Protein AF-A0AAW0T7G6-F1 (afdb_monomer_lite)

pLDDT: mean 72.69, std 13.36, range [46.31, 93.62]

Structure (mmCIF, N/CA/C/O backbone):
data_AF-A0AAW0T7G6-F1
#
_entry.id   AF-A0AAW0T7G6-F1
#
loop_
_atom_site.group_PDB
_atom_site.id
_atom_site.type_symbol
_atom_site.label_atom_id
_atom_site.label_alt_id
_atom_site.label_comp_id
_atom_site.label_asym_id
_atom_site.label_entity_id
_atom_site.label_seq_id
_atom_site.pdbx_PDB_ins_code
_atom_site.Cartn_x
_atom_site.Cartn_y
_atom_site.Cartn_z
_atom_site.occupancy
_atom_site.B_iso_or_equiv
_atom_site.auth_seq_id
_atom_site.auth_comp_id
_atom_site.auth_asym_id
_atom_site.auth_atom_id
_atom_site.pdbx_PDB_model_num
ATOM 1 N N . MET A 1 1 ? 26.795 3.656 -19.138 1.00 46.31 1 MET A N 1
ATOM 2 C CA . MET A 1 1 ? 25.833 3.434 -18.033 1.00 46.31 1 MET A CA 1
ATOM 3 C C . MET A 1 1 ? 24.448 3.900 -18.477 1.00 46.31 1 MET A C 1
ATOM 5 O O . MET A 1 1 ? 24.121 5.069 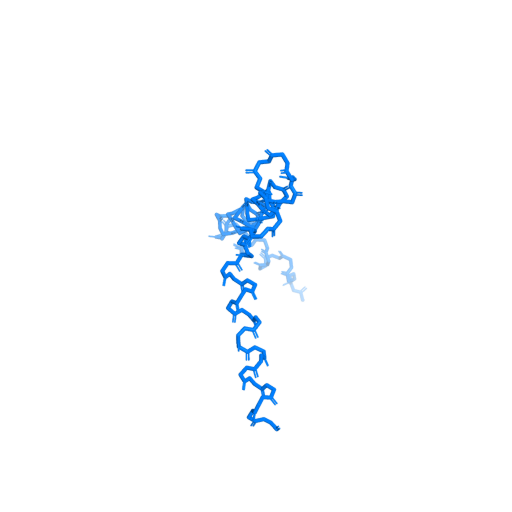-18.344 1.00 46.31 1 MET A O 1
ATOM 9 N N . GLY A 1 2 ? 23.672 3.014 -19.107 1.00 53.03 2 GLY A N 1
ATOM 10 C CA . GLY A 1 2 ? 22.350 3.328 -19.661 1.00 53.03 2 GLY A CA 1
ATOM 11 C C . GLY A 1 2 ? 21.217 2.975 -18.695 1.00 53.03 2 GLY A C 1
ATOM 12 O O . GLY A 1 2 ? 20.855 1.812 -18.566 1.00 53.03 2 GLY A O 1
ATOM 13 N N . THR A 1 3 ? 20.719 4.005 -18.009 1.00 57.62 3 THR A N 1
ATOM 14 C CA . THR A 1 3 ? 19.314 4.254 -17.626 1.00 57.62 3 THR A CA 1
ATOM 15 C C . THR A 1 3 ? 18.521 3.141 -16.913 1.00 57.62 3 THR A C 1
ATOM 17 O O . THR A 1 3 ? 17.643 2.491 -17.480 1.00 57.62 3 THR A O 1
ATOM 20 N N . GLY A 1 4 ? 18.665 3.052 -15.583 1.00 62.47 4 GLY A N 1
ATOM 21 C CA . GLY A 1 4 ? 17.695 2.351 -14.716 1.00 62.47 4 GLY A CA 1
ATOM 22 C C . GLY A 1 4 ? 16.237 2.822 -14.905 1.00 62.47 4 GLY A C 1
ATOM 23 O O . GLY A 1 4 ? 15.304 2.032 -14.773 1.00 62.47 4 GLY A O 1
ATOM 24 N N . MET A 1 5 ? 16.042 4.073 -15.342 1.00 62.78 5 MET A N 1
ATOM 25 C CA . MET A 1 5 ? 14.737 4.655 -15.678 1.00 62.78 5 MET A CA 1
ATOM 26 C C . MET A 1 5 ? 14.042 3.962 -16.866 1.00 62.78 5 MET A C 1
ATOM 28 O O . MET A 1 5 ? 12.817 3.862 -16.888 1.00 62.78 5 MET A O 1
ATOM 32 N N . GLY A 1 6 ? 14.805 3.432 -17.832 1.00 72.56 6 GLY A N 1
ATOM 33 C CA . GLY A 1 6 ? 14.256 2.717 -18.990 1.00 72.56 6 GLY A CA 1
ATOM 34 C C . GLY A 1 6 ? 13.638 1.371 -18.609 1.00 72.56 6 GLY A C 1
ATOM 35 O O . GLY A 1 6 ? 12.543 1.044 -19.064 1.00 72.56 6 GLY A O 1
ATOM 36 N N . ARG A 1 7 ? 14.288 0.626 -17.700 1.00 77.19 7 ARG A N 1
ATOM 37 C CA . ARG A 1 7 ? 13.718 -0.613 -17.143 1.00 77.19 7 ARG A CA 1
ATOM 38 C C . ARG A 1 7 ? 12.481 -0.327 -16.306 1.00 77.19 7 ARG A C 1
ATOM 40 O O . ARG A 1 7 ? 11.465 -0.970 -16.529 1.00 77.19 7 ARG A O 1
ATOM 47 N N . ALA A 1 8 ? 12.538 0.645 -15.395 1.00 79.00 8 ALA A N 1
ATOM 48 C CA . ALA A 1 8 ? 11.393 0.999 -14.555 1.00 79.00 8 ALA A CA 1
ATOM 49 C C . ALA A 1 8 ? 10.166 1.407 -15.392 1.00 79.00 8 ALA A C 1
ATOM 51 O O . ALA A 1 8 ? 9.059 0.942 -15.131 1.00 79.00 8 ALA A O 1
ATOM 52 N N . ARG A 1 9 ? 10.364 2.196 -16.456 1.00 83.31 9 ARG A N 1
ATOM 53 C CA . ARG A 1 9 ? 9.292 2.584 -17.383 1.00 83.31 9 ARG A CA 1
ATOM 54 C C . ARG A 1 9 ? 8.676 1.383 -18.102 1.00 83.31 9 ARG A C 1
ATOM 56 O O . ARG A 1 9 ? 7.458 1.317 -18.237 1.00 83.31 9 ARG A O 1
ATOM 63 N N . GLU A 1 10 ? 9.494 0.429 -18.535 1.00 87.81 10 GLU A N 1
ATOM 64 C CA . GLU A 1 10 ? 9.002 -0.789 -19.182 1.00 87.81 10 GLU A CA 1
ATOM 65 C C . GLU A 1 10 ? 8.271 -1.710 -18.189 1.00 87.81 10 GLU A C 1
ATOM 67 O O . GLU A 1 10 ? 7.234 -2.274 -18.531 1.00 87.81 10 GLU A O 1
ATOM 72 N N . PHE A 1 11 ? 8.734 -1.797 -16.937 1.00 86.00 11 PHE A N 1
ATOM 73 C CA . PHE A 1 11 ? 8.027 -2.507 -15.865 1.00 86.00 11 PHE A CA 1
ATOM 74 C C . PHE A 1 11 ? 6.663 -1.882 -15.553 1.00 86.00 11 PHE A C 1
ATOM 76 O O . PHE A 1 11 ? 5.676 -2.613 -15.485 1.00 86.00 11 PHE A O 1
ATOM 83 N N . LEU A 1 12 ? 6.585 -0.553 -15.420 1.00 85.56 12 LEU A N 1
ATOM 84 C CA . LEU A 1 12 ? 5.323 0.165 -15.201 1.00 85.56 12 LEU A CA 1
ATOM 85 C C . LEU A 1 12 ? 4.360 -0.014 -16.381 1.00 85.56 12 LEU A C 1
ATOM 87 O O . LEU A 1 12 ? 3.168 -0.213 -16.172 1.00 85.56 12 LEU A O 1
ATOM 91 N N . ARG A 1 13 ? 4.872 -0.006 -17.620 1.00 87.12 13 ARG A N 1
ATOM 92 C CA . ARG A 1 13 ? 4.055 -0.213 -18.824 1.00 87.12 13 ARG A CA 1
ATOM 93 C C . ARG A 1 13 ? 3.500 -1.635 -18.909 1.00 87.12 13 ARG A C 1
ATOM 95 O O . ARG A 1 13 ? 2.339 -1.810 -19.258 1.00 87.12 13 ARG A O 1
ATOM 102 N N . ARG A 1 14 ? 4.308 -2.644 -18.570 1.00 90.12 14 ARG A N 1
ATOM 103 C CA . ARG A 1 14 ? 3.895 -4.059 -18.588 1.00 90.12 14 ARG A CA 1
ATOM 104 C C . ARG A 1 14 ? 2.950 -4.425 -17.445 1.00 90.12 14 ARG A C 1
ATOM 106 O O . ARG A 1 14 ? 2.147 -5.332 -17.604 1.00 90.12 14 ARG A O 1
ATOM 113 N N . ASN A 1 15 ? 3.029 -3.713 -16.321 1.00 90.81 15 ASN A N 1
ATOM 114 C CA . ASN A 1 15 ? 2.259 -3.999 -15.109 1.00 90.81 15 ASN A CA 1
ATOM 115 C C . ASN A 1 15 ? 1.309 -2.852 -14.735 1.00 90.81 15 ASN A C 1
ATOM 117 O O . ASN A 1 15 ? 1.017 -2.649 -13.558 1.00 90.81 15 ASN A O 1
ATOM 121 N N . VAL A 1 16 ? 0.817 -2.099 -15.725 1.00 92.00 16 VAL A N 1
ATOM 122 C CA . VAL A 1 16 ? -0.003 -0.900 -15.484 1.00 92.00 16 VAL A CA 1
ATOM 123 C C . VAL A 1 16 ? -1.278 -1.231 -14.708 1.00 92.00 16 VAL A C 1
ATOM 125 O O . VAL A 1 16 ? -1.660 -0.498 -13.802 1.00 92.00 16 VAL A O 1
ATOM 128 N N . VAL A 1 17 ? -1.890 -2.383 -15.003 1.00 92.81 17 VAL A N 1
ATOM 129 C CA . VAL A 1 17 ? -3.088 -2.861 -14.304 1.00 92.81 17 VAL A CA 1
ATOM 130 C C . VAL A 1 17 ? -2.784 -3.075 -12.829 1.00 92.81 17 VAL A C 1
ATOM 132 O O . VAL A 1 17 ? -3.530 -2.598 -11.990 1.00 92.81 17 VAL A O 1
ATOM 135 N N . LEU A 1 18 ? -1.667 -3.719 -12.489 1.00 92.31 18 LEU A N 1
ATOM 136 C CA . LEU A 1 18 ? -1.293 -3.952 -11.094 1.00 92.31 18 LEU A CA 1
ATOM 137 C C . LEU A 1 18 ? -1.012 -2.631 -10.366 1.00 92.31 18 LEU A C 1
ATOM 139 O O . LEU A 1 18 ? -1.497 -2.425 -9.257 1.00 92.31 18 LEU A O 1
ATOM 143 N N . VAL A 1 19 ? -0.295 -1.712 -11.018 1.00 91.62 19 VAL A N 1
ATOM 144 C CA . VAL A 1 19 ? 0.026 -0.383 -10.470 1.00 91.62 19 VAL A CA 1
ATOM 145 C C . VAL A 1 19 ? -1.230 0.441 -10.182 1.00 91.62 19 VAL A C 1
ATOM 147 O O . VAL A 1 19 ? -1.230 1.210 -9.229 1.00 91.62 19 VAL A O 1
ATOM 150 N N . VAL A 1 20 ? -2.297 0.279 -10.968 1.00 92.50 20 VAL A N 1
ATOM 151 C CA . VAL A 1 20 ? -3.570 0.988 -10.761 1.00 92.50 20 VAL A CA 1
ATOM 152 C C . VAL A 1 20 ? -4.489 0.237 -9.794 1.00 92.50 20 VAL A C 1
ATOM 154 O O . VAL A 1 20 ? -5.083 0.845 -8.909 1.00 92.50 20 VAL A O 1
ATOM 157 N N . MET A 1 21 ? -4.592 -1.084 -9.918 1.00 93.62 21 MET A N 1
ATOM 158 C CA . MET A 1 21 ? -5.521 -1.896 -9.130 1.00 93.62 21 MET A CA 1
ATOM 159 C C . MET A 1 21 ? -5.109 -2.001 -7.663 1.00 93.62 21 MET A C 1
ATOM 161 O O . MET A 1 21 ? -5.977 -1.990 -6.795 1.00 93.62 21 MET A O 1
ATOM 165 N N . VAL A 1 22 ? -3.807 -2.068 -7.361 1.00 91.50 22 VAL A N 1
ATOM 166 C CA . VAL A 1 22 ? -3.332 -2.176 -5.973 1.00 91.50 22 VAL A CA 1
ATOM 167 C C . VAL A 1 22 ? -3.735 -0.946 -5.140 1.00 91.50 22 VAL A C 1
ATOM 169 O O . VAL A 1 22 ? -4.392 -1.136 -4.117 1.00 91.50 22 VAL A O 1
ATOM 172 N N . PRO A 1 23 ? -3.460 0.307 -5.558 1.00 90.69 23 PRO A N 1
ATOM 173 C CA . PRO A 1 23 ? -3.942 1.492 -4.846 1.00 90.69 23 PRO A CA 1
ATOM 174 C C . PRO A 1 23 ? -5.467 1.576 -4.751 1.00 90.69 23 PRO A C 1
ATOM 176 O O . PRO A 1 23 ? -5.980 2.028 -3.732 1.00 90.69 23 PRO A O 1
ATOM 179 N N . VAL A 1 24 ? -6.197 1.131 -5.781 1.00 92.31 24 VAL A N 1
ATOM 180 C CA . VAL A 1 24 ? -7.669 1.132 -5.773 1.00 92.31 24 VAL A CA 1
ATOM 181 C C . VAL A 1 24 ? -8.210 0.179 -4.712 1.00 92.31 24 VAL A C 1
ATOM 183 O O . VAL A 1 24 ? -9.044 0.584 -3.907 1.00 92.31 24 VAL A O 1
ATOM 186 N N . LEU A 1 25 ? -7.710 -1.058 -4.657 1.00 88.94 25 LEU A N 1
ATOM 187 C CA . LEU A 1 25 ? -8.109 -2.031 -3.637 1.00 88.94 25 LEU A CA 1
ATOM 188 C C . LEU A 1 25 ? -7.797 -1.513 -2.234 1.00 88.94 25 LEU A C 1
ATOM 190 O O . LEU A 1 25 ? -8.651 -1.557 -1.351 1.00 88.94 25 LEU A O 1
ATOM 194 N N . VAL A 1 26 ? -6.602 -0.950 -2.047 1.00 87.50 26 VAL A N 1
ATOM 195 C CA . VAL A 1 26 ? -6.206 -0.314 -0.788 1.00 87.50 26 VAL A CA 1
ATOM 196 C C . VAL A 1 26 ? -7.171 0.824 -0.428 1.00 87.50 26 VAL A C 1
ATOM 198 O O . VAL A 1 26 ? -7.662 0.877 0.697 1.00 87.50 26 VAL A O 1
ATOM 201 N N . GLY A 1 27 ? -7.518 1.689 -1.381 1.00 88.94 27 GLY A N 1
ATOM 202 C CA . GLY A 1 27 ? -8.468 2.783 -1.180 1.00 88.94 27 GLY A CA 1
ATOM 203 C C . GLY A 1 27 ? -9.867 2.308 -0.786 1.00 88.94 27 GLY A C 1
ATOM 204 O O . GLY A 1 27 ? -10.454 2.853 0.147 1.00 88.94 27 GLY A O 1
ATOM 205 N N . VAL A 1 28 ? -10.383 1.261 -1.435 1.00 88.94 28 VAL A N 1
ATOM 206 C CA . VAL A 1 28 ? -11.678 0.647 -1.094 1.00 88.94 28 VAL A CA 1
ATOM 207 C C . VAL A 1 28 ? -11.653 0.083 0.327 1.00 88.94 28 VAL A C 1
ATOM 209 O O . VAL A 1 28 ? -12.584 0.314 1.097 1.00 88.94 28 VAL A O 1
ATOM 212 N N . HIS A 1 29 ? -10.566 -0.585 0.708 1.00 82.62 29 HIS A N 1
ATOM 213 C CA . HIS A 1 29 ? -10.369 -1.107 2.057 1.00 82.62 29 HIS A CA 1
ATOM 214 C C . HIS A 1 29 ? -10.359 -0.001 3.124 1.00 82.62 29 HIS A C 1
ATOM 216 O O . HIS A 1 29 ? -11.067 -0.111 4.126 1.00 82.62 29 HIS A O 1
ATOM 222 N N . PHE A 1 30 ? -9.631 1.093 2.894 1.00 81.62 30 PHE A N 1
ATOM 223 C CA . PHE A 1 30 ? -9.624 2.242 3.807 1.00 81.62 30 PHE A CA 1
ATOM 224 C C . PHE A 1 30 ? -10.972 2.970 3.851 1.00 81.62 30 PHE A C 1
ATOM 226 O O . PHE A 1 30 ? -11.417 3.379 4.924 1.00 81.62 30 PHE A O 1
ATOM 233 N N . GLY A 1 31 ? -11.647 3.109 2.709 1.00 84.12 31 GLY A N 1
ATOM 234 C CA . GLY A 1 31 ? -12.994 3.672 2.640 1.00 84.12 31 GLY A CA 1
ATOM 235 C C . GLY A 1 31 ? -13.986 2.861 3.473 1.00 84.12 31 GLY A C 1
ATOM 236 O O . GLY A 1 31 ? -14.746 3.427 4.256 1.00 84.12 31 GLY A O 1
ATOM 237 N N . TRP A 1 32 ? -13.911 1.532 3.387 1.00 78.62 32 TRP A N 1
ATOM 238 C CA . TRP A 1 32 ? -14.738 0.631 4.186 1.00 78.62 32 TRP A CA 1
ATOM 239 C C . TRP A 1 32 ? -14.485 0.777 5.694 1.00 78.62 32 TRP A C 1
ATOM 241 O O . TRP A 1 32 ? -15.437 0.835 6.471 1.00 78.62 32 TRP A O 1
ATOM 251 N N . GLN A 1 33 ? -13.225 0.931 6.123 1.00 73.69 33 GLN A N 1
ATOM 252 C CA . GLN A 1 33 ? -12.903 1.231 7.529 1.00 73.69 33 GLN A CA 1
ATOM 253 C C . GLN A 1 33 ? -13.518 2.537 8.010 1.00 73.69 33 GLN A C 1
ATOM 255 O O . GLN A 1 33 ? -14.049 2.604 9.115 1.00 73.69 33 GLN A O 1
ATOM 260 N N . LYS A 1 34 ? -13.455 3.579 7.180 1.00 76.06 34 LYS A N 1
ATOM 261 C CA . LYS A 1 34 ? -14.006 4.891 7.524 1.00 76.06 34 LYS A CA 1
ATOM 262 C C . LYS A 1 34 ? -15.521 4.853 7.681 1.00 76.06 34 LYS A C 1
ATOM 264 O O . LYS A 1 34 ? -16.037 5.527 8.562 1.00 76.06 34 LYS A O 1
ATOM 269 N N . ILE A 1 35 ? -16.218 4.044 6.882 1.00 77.75 35 ILE A N 1
ATOM 270 C CA . ILE A 1 35 ? -17.668 3.844 7.010 1.00 77.75 35 ILE A CA 1
ATOM 271 C C . ILE A 1 35 ? -18.005 3.126 8.325 1.00 77.75 35 ILE A C 1
ATOM 273 O O . ILE A 1 35 ? -18.951 3.517 9.004 1.00 77.75 35 ILE A O 1
ATOM 277 N N . GLN A 1 36 ? -17.206 2.133 8.729 1.00 68.38 36 GLN A N 1
ATOM 278 C CA . GLN A 1 36 ? -17.399 1.421 10.000 1.00 68.38 36 GLN A CA 1
ATOM 279 C C . GLN A 1 36 ? -17.073 2.258 11.251 1.00 68.38 36 GLN A C 1
ATOM 281 O O . GLN A 1 36 ? -17.523 1.929 12.349 1.00 68.38 36 GLN A O 1
ATOM 286 N N . ASP A 1 37 ? -16.312 3.345 11.109 1.00 68.38 37 ASP A N 1
ATOM 287 C CA . ASP A 1 37 ? -16.030 4.274 12.209 1.00 68.38 37 ASP A CA 1
ATOM 288 C C . ASP A 1 37 ? -17.205 5.227 12.504 1.00 68.38 37 ASP A C 1
ATOM 290 O O . ASP A 1 37 ? -17.270 5.843 13.570 1.00 68.38 37 ASP A O 1
ATOM 294 N N . ILE A 1 38 ? -18.182 5.320 11.598 1.00 68.31 38 ILE A N 1
ATOM 295 C CA . ILE A 1 38 ? -19.373 6.142 11.801 1.00 68.31 38 ILE A CA 1
ATOM 296 C C . ILE A 1 38 ? -20.363 5.375 12.691 1.00 68.31 38 ILE A C 1
ATOM 298 O O . ILE A 1 38 ? -21.052 4.457 12.247 1.00 68.31 38 ILE A O 1
ATOM 302 N N . GLU A 1 39 ? -20.480 5.804 13.952 1.00 63.97 39 GLU A N 1
ATOM 303 C CA . GLU A 1 39 ? -21.382 5.210 14.961 1.00 63.97 39 GLU A CA 1
ATOM 304 C C . GLU A 1 39 ? -22.861 5.188 14.537 1.00 63.97 39 GLU A C 1
ATOM 306 O O . GLU A 1 39 ? -23.634 4.377 15.038 1.00 63.97 39 GLU A O 1
ATOM 311 N N . MET A 1 40 ? -23.248 6.053 13.592 1.00 62.44 40 MET A N 1
ATOM 312 C CA . MET A 1 40 ? -24.589 6.094 12.999 1.00 62.44 40 MET A CA 1
ATOM 313 C C . MET A 1 40 ? -24.928 4.840 12.179 1.00 62.44 40 MET A C 1
ATOM 315 O O . MET A 1 40 ? -26.098 4.482 12.083 1.00 62.44 40 MET A O 1
ATOM 319 N N . PHE A 1 41 ? -23.926 4.190 11.576 1.00 59.41 41 PHE A N 1
ATOM 320 C CA . PHE A 1 41 ? -24.121 3.033 10.697 1.00 59.41 41 PHE A CA 1
ATOM 321 C C . PHE A 1 41 ? -23.735 1.708 11.361 1.00 59.41 41 PHE A C 1
ATOM 323 O O . PHE A 1 41 ? -24.284 0.674 10.986 1.00 59.41 41 PHE A O 1
ATOM 330 N N . VAL A 1 42 ? -22.828 1.722 12.348 1.00 58.38 42 VAL A N 1
ATOM 331 C CA . VAL A 1 42 ? -22.411 0.517 13.083 1.00 58.38 42 VA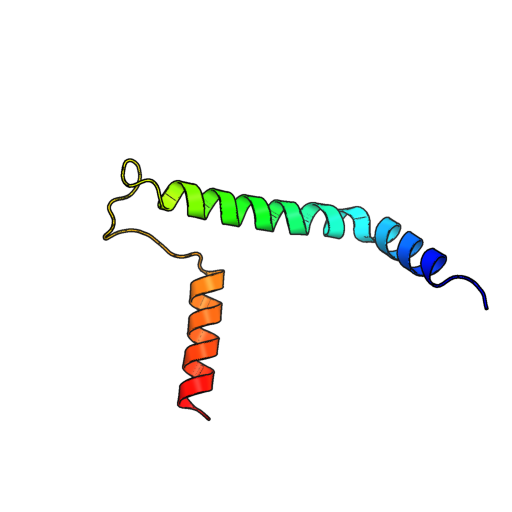L A CA 1
ATOM 332 C C . VAL A 1 42 ? -22.225 0.833 14.579 1.00 58.38 42 VAL A C 1
ATOM 334 O O . VAL A 1 42 ? -21.357 1.638 14.932 1.00 58.38 42 VAL A O 1
ATOM 337 N N . PRO A 1 43 ? -22.987 0.188 15.487 1.00 59.66 43 PRO A N 1
ATOM 338 C CA . PRO A 1 43 ? -22.760 0.271 16.929 1.00 59.66 43 PRO A CA 1
ATOM 339 C C . PRO A 1 43 ? -21.337 -0.169 17.299 1.00 59.66 43 PRO A C 1
ATOM 341 O O . PRO A 1 43 ? -20.818 -1.138 16.746 1.00 59.66 43 PRO A O 1
ATOM 344 N N . LYS A 1 44 ? -20.705 0.497 18.277 1.00 60.19 44 LYS A N 1
ATOM 345 C CA . LYS A 1 44 ? -19.301 0.245 18.676 1.00 60.19 44 LYS A CA 1
ATOM 346 C C . LYS A 1 44 ? -18.989 -1.220 18.982 1.00 60.19 44 LYS A C 1
ATOM 348 O O . LYS A 1 44 ? -17.864 -1.651 18.761 1.00 60.19 44 LYS A O 1
ATOM 353 N N . GLN A 1 45 ? -19.970 -1.973 19.477 1.00 60.69 45 GLN A N 1
ATOM 354 C CA . GLN A 1 45 ? -19.824 -3.385 19.830 1.00 60.69 45 GLN A CA 1
ATOM 355 C C . GLN A 1 45 ? -19.755 -4.335 18.621 1.00 60.69 45 GLN A C 1
ATOM 357 O O . GLN A 1 45 ? -19.440 -5.504 18.807 1.00 60.69 45 GLN A O 1
ATOM 362 N N . GLN A 1 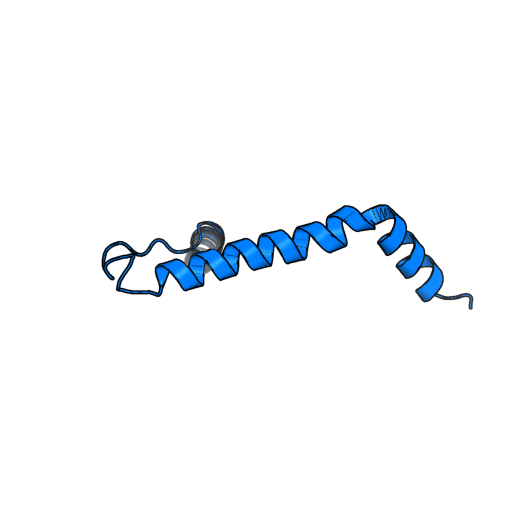46 ? -20.049 -3.866 17.403 1.00 58.09 46 GLN A N 1
ATOM 363 C CA . GLN A 1 46 ? -20.151 -4.703 16.199 1.00 58.09 46 GLN A CA 1
ATOM 364 C C . GLN A 1 46 ? -19.174 -4.292 15.085 1.00 58.09 46 GLN A C 1
ATOM 366 O O . GLN A 1 46 ? -19.272 -4.788 13.963 1.00 58.09 46 GLN A O 1
ATOM 371 N N . ARG A 1 47 ? -18.235 -3.384 15.380 1.00 60.75 47 ARG A N 1
ATOM 372 C CA . ARG A 1 47 ? -17.188 -2.977 14.434 1.00 60.75 47 ARG A CA 1
ATOM 373 C C . ARG A 1 47 ? -16.342 -4.198 14.063 1.00 60.75 47 ARG A C 1
ATOM 375 O O . ARG A 1 47 ? -15.759 -4.821 14.946 1.00 60.75 47 ARG A O 1
ATOM 382 N N . GLN A 1 48 ? -16.287 -4.531 12.776 1.00 62.31 48 GLN A N 1
ATOM 383 C CA . GLN A 1 48 ? -15.388 -5.556 12.257 1.00 62.31 48 GLN A CA 1
ATOM 384 C C . GLN A 1 48 ? -14.137 -4.879 11.706 1.00 62.31 48 GLN A C 1
ATOM 386 O O . GLN A 1 48 ? -14.192 -4.115 10.736 1.00 62.31 48 GLN A O 1
ATOM 391 N N . ASP A 1 49 ? -12.994 -5.174 12.318 1.00 61.00 49 ASP A N 1
ATOM 392 C CA . ASP A 1 49 ? -11.706 -4.802 11.751 1.00 61.00 49 ASP A CA 1
ATOM 393 C C . ASP A 1 49 ? -11.521 -5.454 10.373 1.00 61.00 49 ASP A C 1
ATOM 395 O O . ASP A 1 49 ? -12.170 -6.440 10.014 1.00 61.00 49 ASP A O 1
ATOM 399 N N . LEU A 1 50 ? -10.641 -4.884 9.549 1.00 62.12 50 LEU A N 1
ATOM 400 C CA . LEU A 1 50 ? -10.343 -5.507 8.263 1.00 62.12 50 LEU A CA 1
ATOM 401 C C . LEU A 1 50 ? -9.724 -6.886 8.502 1.00 62.12 50 LEU A C 1
ATOM 403 O O . LEU A 1 50 ? -8.750 -6.966 9.253 1.00 62.12 50 LEU A O 1
ATOM 407 N N . PRO A 1 51 ? -10.164 -7.936 7.783 1.00 63.34 51 PRO A N 1
ATOM 408 C CA . PRO A 1 51 ? -9.622 -9.286 7.945 1.00 63.34 51 PRO A CA 1
ATOM 409 C C . PRO A 1 51 ? -8.112 -9.345 7.668 1.00 63.34 51 PRO A C 1
ATOM 411 O O . PRO A 1 51 ? -7.411 -10.213 8.174 1.00 63.34 51 PRO A O 1
ATOM 414 N N . VAL A 1 52 ? -7.579 -8.385 6.904 1.00 61.91 52 VAL A N 1
ATOM 415 C CA . VAL A 1 52 ? -6.137 -8.215 6.671 1.00 61.91 52 VAL A CA 1
ATOM 416 C C . VAL A 1 52 ? -5.407 -7.709 7.918 1.00 61.91 52 VAL A C 1
ATOM 418 O O . VAL A 1 52 ? -4.310 -8.174 8.208 1.00 61.91 52 VAL A O 1
ATOM 421 N N . ILE A 1 53 ? -6.000 -6.777 8.666 1.00 64.88 53 ILE A N 1
ATOM 422 C CA . ILE A 1 53 ? -5.422 -6.256 9.911 1.00 64.88 53 ILE A CA 1
ATOM 423 C C . ILE A 1 53 ? -5.555 -7.299 11.016 1.00 64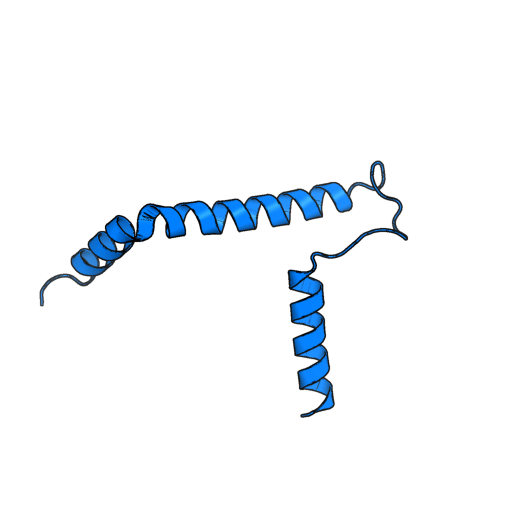.88 53 ILE A C 1
ATOM 425 O O . ILE A 1 53 ? -4.609 -7.508 11.766 1.00 64.88 53 ILE A O 1
ATOM 429 N N . GLU A 1 54 ? -6.681 -8.005 11.072 1.00 63.75 54 GLU A N 1
ATOM 430 C CA . GLU A 1 54 ? -6.899 -9.100 12.014 1.00 63.75 54 GLU A CA 1
ATOM 431 C C . GLU A 1 54 ? -5.968 -10.287 11.726 1.00 63.75 54 GLU A C 1
ATOM 433 O O . GLU A 1 54 ? -5.329 -10.808 12.636 1.00 63.75 54 GLU A O 1
ATOM 438 N N . GLY A 1 55 ? -5.767 -10.635 10.452 1.00 63.22 55 GLY A N 1
ATOM 439 C CA . GLY A 1 55 ? -4.787 -11.635 10.027 1.00 63.22 55 GLY A CA 1
ATOM 440 C C . GLY A 1 55 ? -3.338 -11.215 10.296 1.00 63.22 55 GLY A C 1
ATOM 441 O O . GLY A 1 55 ? -2.543 -12.015 10.789 1.00 63.22 55 GLY A O 1
ATOM 442 N N . ALA A 1 56 ? -2.982 -9.952 10.040 1.00 65.38 56 ALA A N 1
ATOM 443 C CA . ALA A 1 56 ? -1.655 -9.421 10.357 1.00 65.38 56 ALA A CA 1
ATOM 444 C C . ALA A 1 56 ? -1.402 -9.387 11.872 1.00 65.38 56 ALA A C 1
ATOM 446 O 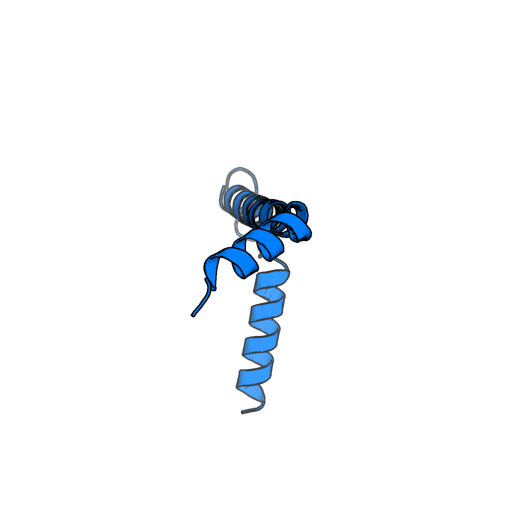O . ALA A 1 56 ? -0.312 -9.739 12.330 1.00 65.38 56 ALA A O 1
ATOM 447 N N . ARG A 1 57 ? -2.417 -9.022 12.660 1.00 61.00 57 ARG A N 1
ATOM 448 C CA . ARG A 1 57 ? -2.382 -9.061 14.123 1.00 61.00 57 ARG A CA 1
ATOM 449 C C . ARG A 1 57 ? -2.243 -10.490 14.630 1.00 61.00 57 ARG A C 1
ATOM 451 O O . ARG A 1 57 ? -1.367 -10.737 15.448 1.00 61.00 57 ARG A O 1
ATOM 458 N N . TYR A 1 58 ? -3.003 -11.433 14.078 1.00 69.25 58 TYR A N 1
ATOM 459 C CA . TYR A 1 58 ? -2.901 -12.853 14.404 1.00 69.25 58 TYR A CA 1
ATOM 460 C C . TYR A 1 58 ? -1.494 -13.398 14.146 1.00 69.25 58 TYR A C 1
ATOM 462 O O . TYR A 1 58 ? -0.911 -14.035 15.018 1.00 69.25 58 TYR A O 1
ATOM 470 N N . LEU A 1 59 ? -0.903 -13.106 12.984 1.00 72.19 59 LEU A N 1
ATOM 471 C CA . LEU A 1 59 ? 0.466 -13.525 12.665 1.00 72.19 59 LEU A CA 1
ATOM 472 C C . LEU A 1 59 ? 1.500 -12.866 13.588 1.00 72.19 59 LEU A C 1
ATOM 474 O O . LEU A 1 59 ? 2.433 -13.530 14.039 1.00 72.19 59 LEU A O 1
ATOM 478 N N . THR A 1 60 ? 1.313 -11.588 13.921 1.00 71.44 60 THR A N 1
ATOM 479 C CA . THR A 1 60 ? 2.197 -10.855 14.840 1.00 71.44 60 THR A CA 1
ATOM 480 C C . THR A 1 60 ? 2.122 -11.412 16.264 1.00 71.44 60 THR A C 1
ATOM 482 O O . THR A 1 60 ? 3.149 -11.624 16.906 1.00 71.44 60 THR A O 1
ATOM 485 N N . GLU A 1 61 ? 0.919 -11.693 16.764 1.00 70.00 61 GLU A N 1
ATOM 486 C CA . GLU A 1 61 ? 0.695 -12.293 18.082 1.00 70.00 61 GLU A CA 1
ATOM 487 C C . GLU A 1 61 ? 1.201 -13.741 18.128 1.00 70.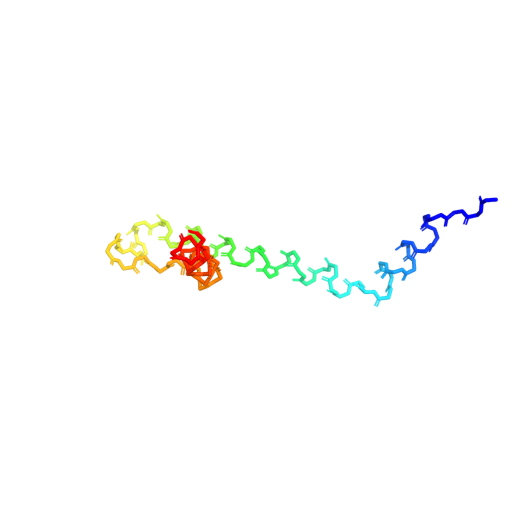00 61 GLU A C 1
ATOM 489 O O . GLU A 1 61 ? 1.851 -14.137 19.095 1.00 70.00 61 GLU A O 1
ATOM 494 N N . ARG A 1 62 ? 1.012 -14.510 17.050 1.00 71.31 62 ARG A N 1
ATOM 495 C CA . ARG A 1 62 ? 1.564 -15.863 16.905 1.00 71.31 62 ARG A CA 1
ATOM 496 C C . ARG A 1 62 ? 3.094 -15.861 16.949 1.00 71.31 62 ARG A C 1
ATOM 498 O O . ARG A 1 62 ? 3.667 -16.700 17.639 1.00 71.31 62 ARG A O 1
ATOM 505 N N . CYS A 1 63 ? 3.746 -14.913 16.272 1.00 58.44 63 CYS A N 1
ATOM 506 C CA . CYS A 1 63 ? 5.199 -14.738 16.334 1.00 58.44 63 CYS A CA 1
ATOM 507 C C . CYS A 1 63 ? 5.687 -14.273 17.714 1.00 58.44 63 CYS A C 1
ATOM 509 O O . CYS A 1 63 ? 6.742 -14.718 18.144 1.00 58.44 63 CYS A O 1
ATOM 511 N N . ARG A 1 64 ? 4.931 -13.433 18.438 1.00 64.31 64 ARG A N 1
ATOM 512 C CA . ARG A 1 64 ? 5.299 -12.978 19.794 1.00 64.31 64 ARG A CA 1
ATOM 513 C C . ARG A 1 64 ? 5.282 -14.104 20.838 1.00 64.31 64 ARG A C 1
ATOM 515 O O . ARG A 1 64 ? 6.043 -14.036 21.790 1.00 64.31 64 ARG A O 1
ATOM 522 N N . VAL A 1 65 ? 4.417 -15.107 20.688 1.00 57.50 65 VAL A N 1
ATOM 523 C CA . VAL A 1 65 ? 4.291 -16.230 21.645 1.00 57.50 65 VAL A CA 1
ATOM 524 C C . VAL A 1 65 ? 5.338 -17.332 21.408 1.00 57.50 65 VAL A C 1
ATOM 526 O O . VAL A 1 65 ? 5.588 -18.136 22.300 1.00 57.50 65 VAL A O 1
ATOM 529 N N . TRP A 1 66 ? 5.947 -17.381 20.220 1.00 49.00 66 TRP A N 1
ATOM 530 C CA . TRP A 1 66 ? 6.934 -18.397 19.820 1.00 49.00 66 TRP A CA 1
ATOM 531 C C . TRP A 1 66 ? 8.382 -17.871 19.736 1.00 49.00 66 TRP A C 1
ATOM 533 O O . TRP A 1 66 ? 9.250 -18.596 19.250 1.00 49.00 66 TRP A O 1
ATOM 543 N N . CYS A 1 67 ? 8.643 -16.642 20.198 1.00 49.41 67 CYS A N 1
ATOM 544 C CA . CYS A 1 67 ? 9.976 -16.037 20.292 1.00 49.41 67 CYS A CA 1
ATOM 545 C C . CYS A 1 67 ? 10.424 -15.911 21.750 1.00 49.41 67 CYS A C 1
ATOM 547 O O . CYS A 1 67 ? 9.566 -15.559 22.590 1.00 49.41 67 CYS A O 1
#

Radius of gyration: 19.11 Å; chains: 1; bounding box: 50×24×41 Å

Foldseek 3Di:
DDDPPVVVVVVCVVCVVVVVVVVVVVVVLVVVLVVLVPCVNHPPVGRDDDVVVVVVVVVVVVVVVVD

Organism: Scylla paramamosain (NCBI:txid85552)

Sequence (67 aa):
MGTGMGRAREFLRRNVVLVVMVPVLVGVHFGWQKIQDIEMFVPKQQRQDLPVIEGARYLTERCRVWC

Secondary structure (DSSP, 8-state):
---HHHHHHHHHHHTHHHHHHHHHHHHHHHHHHHHHT-TTTS-GGGPPPPHHHHHHHHHHHHHHH--